Protein AF-A0A819G8G1-F1 (afdb_monomer_lite)

Sequence (90 aa):
MRYYTRHYVPLSDGIRQEFSQQERQSYYNVFDYSLRGLKLVENSSDLFVIYRTLSWEWSDSYVTMATLLQDYAPLSTMAQEDVEKDIKIS

Structure (mmCIF, N/CA/C/O backbone):
data_AF-A0A819G8G1-F1
#
_entry.id   AF-A0A819G8G1-F1
#
loop_
_atom_site.group_PDB
_atom_site.id
_atom_site.type_symbol
_atom_site.label_atom_id
_atom_site.label_alt_id
_atom_site.label_comp_id
_atom_site.label_asym_id
_atom_site.label_entity_id
_atom_site.label_seq_id
_atom_site.pdbx_PDB_ins_code
_atom_site.Cartn_x
_atom_site.Cartn_y
_atom_site.Cartn_z
_atom_site.occupancy
_atom_site.B_iso_or_equiv
_atom_site.auth_seq_id
_atom_site.auth_comp_id
_atom_site.auth_asym_id
_atom_site.auth_atom_id
_atom_site.pdbx_PDB_model_num
ATOM 1 N N . MET A 1 1 ? -8.306 8.302 -0.472 1.00 43.91 1 MET A N 1
ATOM 2 C CA . MET A 1 1 ? -8.262 8.412 -1.958 1.00 43.91 1 MET A CA 1
ATOM 3 C C . MET A 1 1 ? -7.496 9.646 -2.488 1.00 43.91 1 MET A C 1
ATOM 5 O O . MET A 1 1 ? -7.907 10.234 -3.482 1.00 43.91 1 MET A O 1
ATOM 9 N N . ARG A 1 2 ? -6.385 10.080 -1.857 1.00 46.97 2 ARG A N 1
ATOM 10 C CA . ARG A 1 2 ? -5.564 11.218 -2.359 1.00 46.97 2 ARG A CA 1
ATOM 11 C C . ARG A 1 2 ? -4.081 11.223 -1.945 1.00 46.97 2 ARG A C 1
ATOM 13 O O . ARG A 1 2 ? -3.346 12.092 -2.405 1.00 46.97 2 ARG A O 1
ATOM 20 N N . TYR A 1 3 ? -3.626 10.293 -1.101 1.00 45.84 3 TYR A N 1
ATOM 21 C CA . TYR A 1 3 ? -2.243 10.311 -0.603 1.00 45.84 3 TYR A CA 1
ATOM 22 C C . TYR A 1 3 ? -1.252 9.580 -1.530 1.00 45.84 3 TYR A C 1
ATOM 24 O O . TYR A 1 3 ? -0.128 10.050 -1.686 1.00 45.84 3 TYR A O 1
ATOM 32 N N . TYR A 1 4 ? -1.674 8.534 -2.254 1.00 47.12 4 TYR A N 1
ATOM 33 C CA . TYR A 1 4 ? -0.788 7.784 -3.169 1.00 47.12 4 TYR A CA 1
ATOM 34 C C . TYR A 1 4 ? -0.515 8.485 -4.498 1.00 47.12 4 TYR A C 1
ATOM 36 O O . TYR A 1 4 ? 0.551 8.309 -5.079 1.00 47.12 4 TYR A O 1
ATOM 44 N N . THR A 1 5 ? -1.412 9.372 -4.942 1.00 46.19 5 THR A N 1
ATOM 45 C CA . THR A 1 5 ? -1.200 10.206 -6.139 1.00 46.19 5 THR A CA 1
ATOM 46 C C . THR A 1 5 ? 0.034 11.106 -6.043 1.00 46.19 5 THR A C 1
ATOM 48 O O . THR A 1 5 ? 0.463 11.652 -7.053 1.00 46.19 5 THR A O 1
ATOM 51 N N . ARG A 1 6 ? 0.620 11.274 -4.848 1.00 46.53 6 ARG A N 1
ATOM 52 C CA . ARG A 1 6 ? 1.809 12.107 -4.634 1.00 46.53 6 ARG A CA 1
ATOM 53 C C . ARG A 1 6 ? 3.135 11.341 -4.675 1.00 46.53 6 ARG A C 1
ATOM 55 O O . ARG A 1 6 ? 4.173 11.986 -4.750 1.00 46.53 6 ARG A O 1
ATOM 62 N N . HIS A 1 7 ? 3.099 10.009 -4.664 1.00 48.41 7 HIS A N 1
ATOM 63 C CA . HIS A 1 7 ? 4.280 9.147 -4.811 1.00 48.41 7 HIS A CA 1
ATOM 64 C C . HIS A 1 7 ? 4.341 8.482 -6.193 1.00 48.41 7 HIS A C 1
ATOM 66 O O . HIS A 1 7 ? 5.004 7.464 -6.369 1.00 48.41 7 HIS A O 1
ATOM 72 N N . TYR A 1 8 ? 3.649 9.060 -7.180 1.00 54.53 8 TYR A N 1
ATOM 73 C CA . TYR A 1 8 ? 3.798 8.664 -8.572 1.00 54.53 8 TYR A CA 1
ATOM 74 C C . TYR A 1 8 ? 5.248 8.916 -8.998 1.00 54.53 8 TYR A C 1
ATOM 76 O O . TYR A 1 8 ? 5.738 10.045 -8.926 1.00 54.53 8 TYR A O 1
ATOM 84 N N . VAL A 1 9 ? 5.934 7.843 -9.385 1.00 57.69 9 VAL A N 1
ATOM 85 C CA . VAL A 1 9 ? 7.320 7.867 -9.861 1.00 57.69 9 VAL A CA 1
ATOM 86 C C . VAL A 1 9 ? 7.438 8.881 -10.991 1.00 57.69 9 VAL A C 1
ATOM 88 O O . VAL A 1 9 ? 6.598 8.860 -11.898 1.00 57.69 9 VAL A O 1
ATOM 91 N N . PRO A 1 10 ? 8.455 9.757 -10.984 1.00 53.16 10 PRO A N 1
ATOM 92 C CA . PRO A 1 10 ? 8.738 10.567 -12.152 1.00 53.16 10 PRO A CA 1
ATOM 93 C C . PRO A 1 10 ? 8.997 9.633 -13.337 1.00 53.16 10 PRO A C 1
ATOM 95 O O . PRO A 1 10 ? 9.890 8.789 -13.305 1.00 53.16 10 PRO A O 1
ATOM 98 N N . LEU A 1 11 ? 8.180 9.769 -14.378 1.00 54.56 11 LEU A N 1
ATOM 99 C CA . LEU A 1 11 ? 8.437 9.146 -15.667 1.00 54.56 11 LEU A CA 1
ATOM 100 C C . LEU A 1 11 ? 9.780 9.686 -16.172 1.00 54.56 11 LEU A C 1
ATOM 102 O O . LEU A 1 11 ? 9.890 10.884 -16.432 1.00 54.56 11 LEU A O 1
ATOM 106 N N . SER A 1 12 ? 10.788 8.829 -16.320 1.00 52.41 12 SER A N 1
ATOM 107 C CA . SER A 1 12 ? 11.973 9.195 -17.096 1.00 52.41 12 SER A CA 1
ATOM 108 C C . SER A 1 12 ? 11.628 8.941 -18.556 1.00 52.41 12 SER A C 1
ATOM 110 O O . SER A 1 12 ? 11.334 7.808 -18.927 1.00 52.41 12 SER A O 1
ATOM 112 N N . ASP A 1 13 ? 11.564 10.000 -19.361 1.00 59.59 13 ASP A N 1
ATOM 113 C CA . ASP A 1 13 ? 11.211 9.938 -20.788 1.00 59.59 13 ASP A CA 1
ATOM 114 C C . ASP A 1 13 ? 9.858 9.262 -21.097 1.00 59.59 13 ASP A C 1
ATOM 116 O O . ASP A 1 13 ? 9.649 8.702 -22.170 1.00 59.59 13 ASP A O 1
ATOM 120 N N . GLY A 1 14 ? 8.906 9.307 -20.156 1.00 64.00 14 GLY A N 1
ATOM 121 C CA . GLY A 1 14 ? 7.589 8.678 -20.323 1.00 64.00 14 GLY A CA 1
ATOM 122 C C . GLY A 1 14 ? 7.549 7.178 -20.004 1.00 64.00 14 GLY A C 1
ATOM 123 O O . GLY A 1 14 ? 6.484 6.574 -20.114 1.00 64.00 14 GLY A O 1
ATOM 124 N N . ILE A 1 15 ? 8.666 6.582 -19.572 1.00 65.00 15 ILE A N 1
ATOM 125 C CA . ILE A 1 15 ? 8.768 5.160 -19.230 1.00 65.00 15 ILE A CA 1
ATOM 126 C C . ILE A 1 15 ? 8.876 5.021 -17.708 1.00 65.00 15 ILE A C 1
ATOM 128 O O . ILE A 1 15 ? 9.686 5.687 -17.055 1.00 65.00 15 ILE A O 1
ATOM 132 N N . ARG A 1 16 ? 8.031 4.167 -17.118 1.00 71.25 16 ARG A N 1
ATOM 133 C CA . ARG A 1 16 ? 8.105 3.852 -15.687 1.00 71.25 16 ARG A CA 1
ATOM 134 C C . ARG A 1 16 ? 9.302 2.931 -15.429 1.00 71.25 16 ARG A C 1
ATOM 136 O O . ARG A 1 16 ? 9.441 1.901 -16.082 1.00 71.25 16 ARG A O 1
ATOM 143 N N . GLN A 1 17 ? 10.163 3.345 -14.504 1.00 73.81 17 GLN A N 1
ATOM 144 C CA . GLN A 1 17 ? 11.363 2.609 -14.108 1.00 73.81 17 GLN A CA 1
ATOM 145 C C . GLN A 1 17 ? 11.036 1.497 -13.098 1.00 73.81 17 GLN A C 1
ATOM 147 O O . GLN A 1 17 ? 9.906 1.402 -12.613 1.00 73.81 17 GLN A O 1
ATOM 152 N N . GLU A 1 18 ? 12.031 0.656 -12.806 1.00 81.62 18 GLU A N 1
ATOM 153 C CA . GLU A 1 18 ? 11.959 -0.366 -11.758 1.00 81.62 18 GLU A CA 1
ATOM 154 C C . GLU A 1 18 ? 11.492 0.223 -10.419 1.00 81.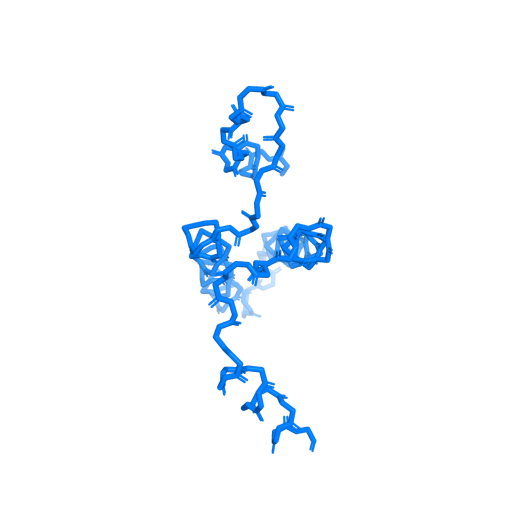62 18 GLU A C 1
ATOM 156 O O . GLU A 1 18 ? 11.774 1.378 -10.092 1.00 81.62 18 GLU A O 1
ATOM 161 N N . PHE A 1 19 ? 10.804 -0.595 -9.624 1.00 77.00 19 PHE A N 1
ATOM 162 C CA . PHE A 1 19 ? 10.329 -0.225 -8.302 1.00 77.00 19 PHE A CA 1
ATOM 163 C C . PHE A 1 19 ? 11.506 0.087 -7.375 1.00 77.00 19 PHE A C 1
ATOM 165 O O . PHE A 1 19 ? 12.235 -0.796 -6.917 1.00 77.00 19 PHE A O 1
ATOM 172 N N . SER A 1 20 ? 11.682 1.370 -7.091 1.00 78.12 20 SER A N 1
ATOM 173 C CA . SER A 1 20 ? 12.847 1.888 -6.390 1.00 78.12 20 SER A CA 1
ATOM 174 C C . SER A 1 20 ? 12.788 1.650 -4.879 1.00 78.12 20 SER A C 1
ATOM 176 O O . SER A 1 20 ? 11.729 1.517 -4.256 1.00 78.12 20 SER A O 1
ATOM 178 N N . GLN A 1 21 ? 13.959 1.689 -4.239 1.00 76.69 21 GLN A N 1
ATOM 179 C CA . GLN A 1 21 ? 14.063 1.636 -2.779 1.00 76.69 21 GLN A CA 1
ATOM 180 C C . GLN A 1 21 ? 13.339 2.816 -2.097 1.00 76.69 21 GLN A C 1
ATOM 182 O O . GLN A 1 21 ? 12.782 2.656 -1.012 1.00 76.69 21 GLN A O 1
ATOM 187 N N . GLN A 1 22 ? 13.304 3.994 -2.732 1.00 77.88 22 GLN A N 1
ATOM 188 C CA . GLN A 1 22 ? 12.627 5.184 -2.202 1.00 77.88 22 GLN A CA 1
ATOM 189 C C . GLN A 1 22 ? 11.097 5.040 -2.221 1.00 77.88 22 GLN A C 1
ATOM 191 O O . GLN A 1 22 ? 10.424 5.437 -1.263 1.00 77.88 22 GLN A O 1
ATOM 196 N N . GLU A 1 23 ? 10.540 4.426 -3.271 1.00 75.25 23 GLU A N 1
ATOM 197 C CA . GLU A 1 23 ? 9.119 4.064 -3.317 1.00 75.25 23 GLU A CA 1
ATOM 198 C C . GLU A 1 23 ? 8.793 3.047 -2.231 1.00 75.25 23 GLU A C 1
ATOM 200 O O . GLU A 1 23 ? 7.868 3.265 -1.448 1.00 75.25 23 GLU A O 1
ATOM 205 N N . ARG A 1 24 ? 9.600 1.984 -2.117 1.00 81.38 24 ARG A N 1
ATOM 206 C CA . ARG A 1 24 ? 9.449 0.966 -1.070 1.00 81.38 24 ARG A CA 1
ATOM 207 C C . ARG A 1 24 ? 9.406 1.593 0.325 1.00 81.38 24 ARG A C 1
ATOM 209 O O . ARG A 1 24 ? 8.522 1.272 1.115 1.00 81.38 24 ARG A O 1
ATOM 216 N N . GLN A 1 25 ? 10.312 2.529 0.611 1.00 79.94 25 GLN A N 1
ATOM 217 C CA . GLN A 1 25 ? 10.343 3.229 1.894 1.00 79.94 25 GLN A CA 1
ATOM 218 C C . GLN A 1 25 ? 9.097 4.098 2.120 1.00 79.94 25 GLN A C 1
ATOM 220 O O . GLN A 1 25 ? 8.602 4.182 3.242 1.00 79.94 25 GLN A O 1
ATOM 225 N N . SER A 1 26 ? 8.563 4.723 1.069 1.00 80.94 26 SER A N 1
ATOM 226 C CA . SER A 1 26 ? 7.330 5.515 1.161 1.00 80.94 26 SER A CA 1
ATOM 227 C C . SER A 1 26 ? 6.128 4.640 1.530 1.00 80.94 26 SER A C 1
ATOM 229 O O . SER A 1 26 ? 5.360 5.014 2.416 1.00 80.94 26 SER A O 1
ATOM 231 N N . TYR A 1 27 ? 6.009 3.449 0.931 1.00 81.00 27 TYR A N 1
ATOM 232 C CA . TYR A 1 27 ? 4.980 2.472 1.308 1.00 81.00 27 TYR A CA 1
ATOM 233 C C . TYR A 1 27 ? 5.157 1.970 2.742 1.00 81.00 27 TYR A C 1
ATOM 235 O O . TYR A 1 27 ? 4.184 1.953 3.493 1.00 81.00 27 TYR A O 1
ATOM 243 N N . TYR A 1 28 ? 6.387 1.661 3.171 1.00 84.31 28 TYR A N 1
ATOM 244 C CA . TYR A 1 28 ? 6.644 1.288 4.566 1.00 84.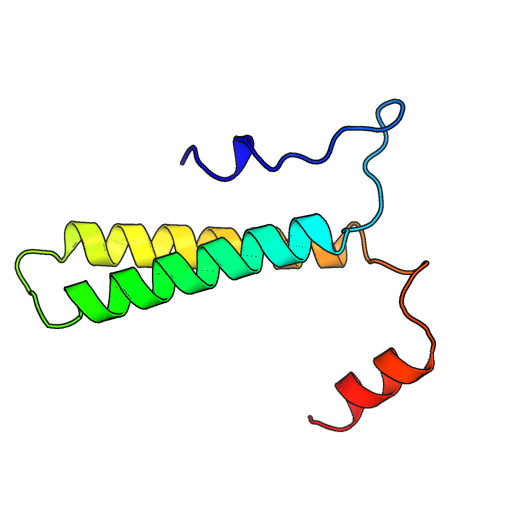31 28 TYR A CA 1
ATOM 245 C C . TYR A 1 28 ? 6.238 2.378 5.554 1.00 84.31 28 TYR A C 1
ATOM 247 O O . TYR A 1 28 ? 5.620 2.076 6.571 1.00 84.31 28 TYR A O 1
ATOM 255 N N . ASN A 1 29 ? 6.498 3.646 5.236 1.00 85.25 29 ASN A N 1
ATOM 256 C CA . ASN A 1 29 ? 6.057 4.749 6.083 1.00 85.25 29 ASN A CA 1
ATOM 257 C C . ASN A 1 29 ? 4.526 4.778 6.195 1.00 85.25 29 ASN A C 1
ATOM 259 O O . ASN A 1 29 ? 3.999 4.926 7.296 1.00 85.25 29 ASN A O 1
ATOM 263 N N . VAL A 1 30 ? 3.800 4.599 5.084 1.00 83.44 30 VAL A N 1
ATOM 264 C CA . VAL A 1 30 ? 2.330 4.522 5.118 1.00 83.44 30 VAL A CA 1
ATOM 265 C C . VAL A 1 30 ? 1.862 3.341 5.966 1.00 83.44 30 VAL A C 1
ATOM 267 O O . VAL A 1 30 ? 0.961 3.509 6.785 1.00 83.44 30 VAL A O 1
ATOM 270 N N . PHE A 1 31 ? 2.487 2.171 5.834 1.00 84.56 31 PHE A N 1
ATOM 271 C CA . PHE A 1 31 ? 2.151 1.012 6.657 1.00 84.56 31 PHE A CA 1
ATOM 272 C C . PHE A 1 31 ? 2.368 1.277 8.146 1.00 84.56 31 PHE A C 1
ATOM 274 O O . PHE A 1 31 ? 1.480 0.982 8.945 1.00 84.56 31 PHE A O 1
ATOM 281 N N . ASP A 1 32 ? 3.489 1.892 8.513 1.00 86.00 32 ASP A N 1
ATOM 282 C CA . ASP A 1 32 ? 3.804 2.250 9.893 1.00 86.00 32 ASP A CA 1
ATOM 283 C C . ASP A 1 32 ? 2.802 3.249 10.474 1.00 86.00 32 ASP A C 1
ATOM 285 O O . ASP A 1 32 ? 2.317 3.066 11.595 1.00 86.00 32 ASP A O 1
ATOM 289 N N . TYR A 1 33 ? 2.463 4.303 9.728 1.00 85.06 33 TYR A N 1
ATOM 290 C CA . TYR A 1 33 ? 1.486 5.295 10.175 1.00 85.06 33 TYR A CA 1
ATOM 291 C C . TYR A 1 33 ? 0.086 4.695 10.302 1.00 85.06 33 TYR A C 1
ATOM 293 O O . TYR A 1 33 ? -0.577 4.918 11.317 1.00 85.06 33 TYR A O 1
ATOM 301 N N . SER A 1 34 ? -0.342 3.894 9.324 1.00 83.94 34 SER A N 1
ATOM 302 C CA . SER A 1 34 ? -1.637 3.215 9.354 1.00 83.94 34 SER A CA 1
ATOM 303 C C . SER A 1 34 ? -1.721 2.217 10.508 1.00 83.94 34 SER A C 1
ATOM 305 O O . SER A 1 34 ? -2.717 2.210 11.225 1.00 83.94 34 SER A O 1
ATOM 307 N N . LEU A 1 35 ? -0.662 1.444 10.772 1.00 86.31 35 LEU A N 1
ATOM 308 C CA . LEU A 1 35 ? -0.617 0.497 11.889 1.00 86.31 35 LEU A CA 1
ATOM 309 C C . LEU A 1 35 ? -0.655 1.206 13.249 1.00 86.31 35 LEU A C 1
ATOM 311 O O . LEU A 1 35 ? -1.366 0.771 14.155 1.00 86.31 35 LEU A O 1
ATOM 315 N N . ARG A 1 36 ? 0.085 2.311 13.406 1.00 87.94 36 ARG A N 1
ATOM 316 C CA . ARG A 1 36 ? 0.030 3.137 14.626 1.00 87.94 36 ARG A CA 1
ATOM 317 C C . ARG A 1 36 ? -1.358 3.738 14.822 1.00 87.94 36 ARG A C 1
ATOM 319 O O . ARG A 1 36 ? -1.870 3.704 15.935 1.00 87.94 36 ARG A O 1
ATOM 326 N N . GLY A 1 37 ? -1.972 4.239 13.750 1.00 85.81 37 GLY A N 1
ATOM 327 C CA . GLY A 1 37 ? -3.342 4.739 13.767 1.00 85.81 37 GLY A CA 1
ATOM 328 C C . GLY A 1 37 ? -4.322 3.658 14.213 1.00 85.81 37 GLY A C 1
ATOM 329 O O . GLY A 1 37 ? -5.051 3.873 15.173 1.00 85.81 37 GLY A O 1
ATOM 330 N N . LEU A 1 38 ? -4.271 2.476 13.592 1.00 86.00 38 LEU A N 1
ATOM 331 C CA . LEU A 1 38 ? -5.132 1.341 13.928 1.00 86.00 38 LEU A CA 1
ATOM 332 C C . LEU A 1 38 ? -5.019 0.948 15.405 1.00 86.00 38 LEU A C 1
ATOM 334 O O . LEU A 1 38 ? -6.049 0.803 16.052 1.00 86.00 38 LEU A O 1
ATOM 338 N N . LYS A 1 39 ? -3.806 0.886 15.970 1.00 86.56 39 LYS A N 1
ATOM 339 C CA . LYS A 1 39 ? -3.597 0.622 17.409 1.00 86.56 39 LYS A CA 1
ATOM 340 C C . LYS A 1 39 ? -4.235 1.674 18.323 1.00 86.56 39 LYS A C 1
ATOM 342 O O . LYS A 1 39 ? -4.686 1.343 19.414 1.00 86.56 39 LYS A O 1
ATOM 347 N N . LEU A 1 40 ? -4.269 2.941 17.904 1.00 84.56 40 LEU A N 1
ATOM 348 C CA . LEU A 1 40 ? -4.890 4.019 18.683 1.00 84.56 40 LEU A CA 1
ATOM 349 C C . LEU A 1 40 ? -6.422 3.946 18.663 1.00 84.56 40 LEU A C 1
ATOM 351 O O . LEU A 1 40 ? -7.055 4.342 19.639 1.00 84.56 40 LEU A O 1
ATOM 355 N N . VAL A 1 41 ? -7.016 3.443 17.575 1.00 85.88 41 VAL A N 1
ATOM 356 C CA . VAL A 1 41 ? -8.478 3.302 17.442 1.00 85.88 41 VAL A CA 1
ATOM 357 C C . VAL A 1 41 ? -9.018 1.910 17.776 1.00 85.88 41 VAL A C 1
ATOM 359 O O . VAL A 1 41 ? -10.227 1.774 17.922 1.00 85.88 41 VAL A O 1
ATOM 362 N N . GLU A 1 42 ? -8.162 0.903 17.967 1.00 78.44 42 GLU A N 1
ATOM 363 C CA . GLU A 1 42 ? -8.540 -0.503 18.207 1.00 78.44 42 GLU A CA 1
ATOM 364 C C . GLU A 1 42 ? -9.524 -0.686 19.377 1.00 78.44 42 GLU A C 1
ATOM 366 O O . GLU A 1 42 ? -10.413 -1.530 19.313 1.00 78.44 42 GLU A O 1
ATOM 371 N N . ASN A 1 43 ? -9.423 0.155 20.411 1.00 75.50 43 ASN A N 1
ATOM 372 C CA . ASN A 1 43 ? -10.257 0.071 21.615 1.00 75.50 43 ASN A CA 1
ATOM 373 C C . ASN A 1 43 ? -11.404 1.096 21.660 1.00 75.50 43 ASN A C 1
ATOM 375 O O . ASN A 1 43 ? -12.124 1.168 22.656 1.00 75.50 43 ASN A O 1
ATOM 379 N N . SER A 1 44 ? -11.577 1.915 20.618 1.00 78.69 44 SER A N 1
ATOM 380 C CA . SER A 1 44 ? -12.584 2.977 20.597 1.00 78.69 44 SER A CA 1
ATOM 381 C C . SER A 1 44 ? -13.703 2.649 19.612 1.00 78.69 44 SER A C 1
ATOM 383 O O . SER A 1 44 ? -13.578 2.848 18.404 1.00 78.69 44 SER A O 1
ATOM 385 N N . SER A 1 45 ? -14.829 2.167 20.146 1.00 74.06 45 SER A N 1
ATOM 386 C CA . SER A 1 45 ? -16.033 1.875 19.351 1.00 74.06 45 SER A CA 1
ATOM 387 C C . SER A 1 45 ? -16.595 3.112 18.629 1.00 74.06 45 SER A C 1
ATOM 389 O O . SER A 1 45 ? -17.112 2.992 17.518 1.00 74.06 45 SER A O 1
ATOM 391 N N . ASP A 1 46 ? -16.384 4.307 19.190 1.00 81.88 46 ASP A N 1
ATOM 392 C CA . ASP A 1 46 ? -16.792 5.591 18.604 1.00 81.88 46 ASP A CA 1
ATOM 393 C C . ASP A 1 46 ? -15.987 5.971 17.348 1.00 81.88 46 ASP A C 1
ATOM 395 O O . ASP A 1 46 ? -16.414 6.806 16.550 1.00 81.88 46 ASP A O 1
ATOM 399 N N . LEU A 1 47 ? -14.824 5.345 17.133 1.00 85.06 47 LEU A N 1
ATOM 400 C CA . LEU A 1 47 ? -13.904 5.665 16.038 1.00 85.06 47 LEU A CA 1
ATOM 401 C C . LEU A 1 47 ? -13.929 4.619 14.913 1.00 85.06 47 LEU A C 1
ATOM 403 O O . LEU A 1 47 ? -13.026 4.583 14.075 1.00 85.06 47 LEU A O 1
ATOM 407 N N . PHE A 1 48 ? -14.997 3.817 14.821 1.00 83.25 48 PHE A N 1
ATOM 408 C CA . PHE A 1 48 ? -15.162 2.775 13.797 1.00 83.25 48 PHE A CA 1
ATOM 409 C C . PHE A 1 48 ? -14.979 3.284 12.356 1.00 83.25 48 PHE A C 1
ATOM 411 O O . PHE A 1 48 ? -14.375 2.611 11.521 1.00 83.25 48 PHE A O 1
ATOM 418 N N . VAL A 1 49 ? -15.457 4.494 12.045 1.00 86.75 49 VAL A N 1
ATOM 419 C CA . VAL A 1 49 ? -15.287 5.096 10.709 1.00 86.75 49 VAL A CA 1
ATOM 420 C C . VAL A 1 49 ? -13.810 5.348 10.399 1.00 86.75 49 VAL A C 1
ATOM 422 O O . VAL A 1 49 ? -13.373 5.113 9.270 1.00 86.75 49 VAL A O 1
ATOM 425 N N . ILE A 1 50 ? -13.035 5.785 11.394 1.00 85.31 50 ILE A N 1
ATOM 426 C CA . ILE A 1 50 ? -11.594 6.023 11.263 1.00 85.31 50 ILE A CA 1
ATOM 427 C C . ILE A 1 50 ? -10.866 4.691 11.112 1.00 85.31 50 ILE A C 1
ATOM 429 O O . ILE A 1 50 ? -10.077 4.548 10.183 1.00 85.31 50 ILE A O 1
ATOM 433 N N . TYR A 1 51 ? -11.189 3.703 11.951 1.00 86.12 51 TYR A N 1
ATOM 434 C CA . TYR A 1 51 ? -10.654 2.345 11.843 1.00 86.12 51 TYR A CA 1
ATOM 435 C C . TYR A 1 51 ? -10.868 1.772 10.438 1.00 86.12 51 TYR A C 1
ATOM 437 O O . TYR A 1 51 ? -9.904 1.434 9.759 1.00 86.12 51 TYR A O 1
ATOM 445 N N . ARG A 1 52 ? -12.114 1.770 9.944 1.00 86.62 52 ARG A N 1
ATOM 446 C CA . ARG A 1 52 ? -12.452 1.268 8.604 1.00 86.62 52 ARG A CA 1
ATOM 447 C C . ARG A 1 52 ? -11.686 2.000 7.502 1.00 86.62 52 ARG A C 1
ATOM 449 O O . ARG A 1 52 ? -11.248 1.374 6.543 1.00 86.62 52 ARG A O 1
ATOM 456 N N . THR A 1 53 ? -11.535 3.318 7.631 1.00 87.50 53 THR A N 1
ATOM 457 C CA . THR A 1 53 ? -10.798 4.133 6.655 1.00 87.50 53 THR A CA 1
ATOM 458 C C . THR A 1 53 ? -9.312 3.783 6.655 1.00 87.50 53 THR A C 1
ATOM 460 O O . THR A 1 53 ? -8.738 3.592 5.588 1.00 87.50 53 THR A O 1
ATOM 463 N N . LEU A 1 54 ? -8.695 3.643 7.831 1.00 85.81 54 LEU A N 1
ATOM 464 C CA . LEU A 1 54 ? -7.292 3.250 7.956 1.00 85.81 54 LEU A CA 1
ATOM 465 C C . LEU A 1 54 ? -7.050 1.832 7.437 1.00 85.81 54 LEU A C 1
ATOM 467 O O . LEU A 1 54 ? -6.089 1.619 6.705 1.00 85.81 54 LEU A O 1
ATOM 471 N N . SER A 1 55 ? -7.929 0.879 7.758 1.00 86.62 55 SER A 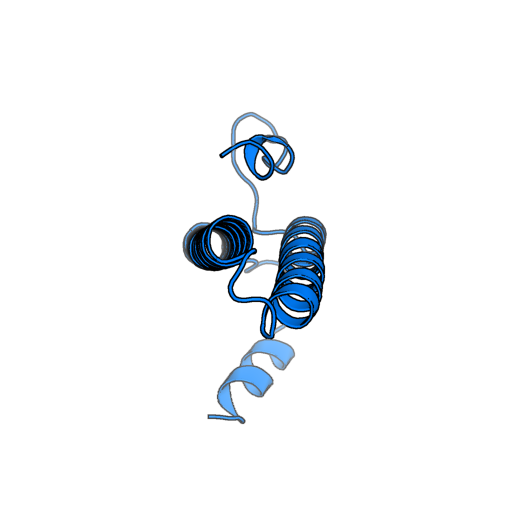N 1
ATOM 472 C CA . SER A 1 55 ? -7.851 -0.485 7.228 1.00 86.62 55 SER A CA 1
ATOM 473 C C . SER A 1 55 ? -7.937 -0.497 5.702 1.00 86.62 55 SER A C 1
ATOM 475 O O . SER A 1 55 ? -7.140 -1.171 5.059 1.00 86.62 55 SER A O 1
ATOM 477 N N . TRP A 1 56 ? -8.853 0.284 5.120 1.00 86.06 56 TRP A N 1
ATOM 478 C CA . TRP A 1 56 ? -8.989 0.396 3.668 1.00 86.06 56 TRP A CA 1
ATOM 479 C C . TRP A 1 56 ? -7.729 0.965 3.012 1.00 86.06 56 TRP A C 1
ATOM 481 O O . TRP A 1 56 ? -7.191 0.369 2.084 1.00 86.06 56 TRP A O 1
ATOM 491 N N . GLU A 1 57 ? -7.233 2.098 3.509 1.00 84.62 57 GLU A N 1
ATOM 492 C CA . GLU A 1 57 ? -6.041 2.755 2.959 1.00 84.62 57 GLU A CA 1
ATOM 493 C C . GLU A 1 57 ? -4.783 1.877 3.124 1.00 84.62 57 GLU A C 1
ATOM 495 O O . GLU A 1 57 ? -3.908 1.870 2.257 1.00 84.62 57 GLU A O 1
ATOM 500 N N . TRP A 1 58 ? -4.706 1.078 4.194 1.00 84.81 58 TRP A N 1
ATOM 501 C CA . TRP A 1 58 ? -3.634 0.106 4.409 1.00 84.81 58 TRP A CA 1
ATOM 502 C C . TRP A 1 58 ? -3.677 -1.046 3.397 1.00 84.81 58 TRP A C 1
ATOM 504 O O . TRP A 1 58 ? -2.655 -1.365 2.790 1.00 84.81 58 TRP A O 1
ATOM 514 N N . SER A 1 59 ? -4.853 -1.636 3.166 1.00 87.50 59 SER A N 1
ATOM 515 C CA . SER A 1 59 ? -5.032 -2.686 2.156 1.00 87.50 59 SER A CA 1
ATOM 516 C C . SER A 1 59 ? -4.748 -2.179 0.740 1.00 87.50 59 SER A C 1
ATOM 518 O O . SER A 1 59 ? -4.047 -2.850 -0.014 1.00 87.50 59 SER A O 1
ATOM 520 N N . ASP A 1 60 ? -5.229 -0.983 0.397 1.00 85.25 60 ASP A N 1
ATOM 521 C CA . ASP A 1 60 ? -5.005 -0.348 -0.909 1.00 85.25 60 ASP A CA 1
ATOM 522 C C . ASP A 1 60 ? -3.509 -0.105 -1.174 1.00 85.25 60 ASP A C 1
ATOM 524 O O . ASP A 1 60 ? -2.990 -0.438 -2.243 1.00 85.25 60 ASP A O 1
ATOM 528 N N . SER A 1 61 ? -2.780 0.371 -0.157 1.00 85.88 61 SER A N 1
ATOM 529 C CA . SER A 1 61 ? -1.319 0.518 -0.208 1.00 85.88 61 SER A CA 1
ATOM 530 C C . SER A 1 61 ? -0.603 -0.802 -0.488 1.00 85.88 61 SER A C 1
ATOM 532 O O . SER A 1 61 ? 0.319 -0.839 -1.302 1.00 85.88 61 SER A O 1
ATOM 534 N N . TYR A 1 62 ? -1.016 -1.884 0.179 1.00 84.12 62 TYR A N 1
ATOM 535 C CA . TYR A 1 62 ? -0.413 -3.209 0.013 1.00 84.12 62 TYR A CA 1
ATOM 536 C C . TYR A 1 62 ? -0.623 -3.757 -1.392 1.00 84.12 62 TYR A C 1
ATOM 538 O O . TYR A 1 62 ? 0.333 -4.195 -2.030 1.00 84.12 62 TYR A O 1
ATOM 546 N N . VAL A 1 63 ? -1.862 -3.700 -1.882 1.00 85.06 63 VAL A N 1
ATOM 547 C CA . VAL A 1 63 ? -2.206 -4.163 -3.231 1.00 85.06 63 VAL A CA 1
ATOM 548 C C . VAL A 1 63 ? -1.453 -3.352 -4.279 1.00 85.06 63 VAL A C 1
ATOM 550 O O . VAL A 1 63 ? -0.892 -3.922 -5.216 1.00 85.06 63 VAL A O 1
ATOM 553 N N . THR A 1 64 ? -1.372 -2.034 -4.093 1.00 85.69 64 THR A N 1
ATOM 554 C CA . THR A 1 64 ? -0.618 -1.163 -4.994 1.00 85.69 64 THR A CA 1
ATOM 555 C C . THR A 1 64 ? 0.857 -1.549 -4.995 1.00 85.69 64 THR A C 1
ATOM 557 O O . THR A 1 64 ? 1.389 -1.867 -6.051 1.00 85.69 64 THR A O 1
ATOM 560 N N . MET A 1 65 ? 1.515 -1.611 -3.834 1.00 84.00 65 MET A N 1
ATOM 561 C CA . MET A 1 65 ? 2.931 -1.985 -3.747 1.00 84.00 65 MET A CA 1
ATOM 562 C C . MET A 1 65 ? 3.216 -3.358 -4.371 1.00 84.00 65 MET A C 1
ATOM 564 O O . MET A 1 65 ? 4.194 -3.493 -5.103 1.00 84.00 65 MET A O 1
ATOM 568 N N . ALA A 1 66 ? 2.358 -4.354 -4.131 1.00 81.69 66 ALA A N 1
ATOM 569 C CA . ALA A 1 66 ? 2.486 -5.680 -4.732 1.00 81.69 66 ALA A CA 1
ATOM 570 C C . ALA A 1 66 ? 2.397 -5.627 -6.265 1.00 81.69 66 ALA A C 1
ATOM 572 O O . ALA A 1 66 ? 3.233 -6.213 -6.949 1.00 81.69 66 ALA A O 1
ATOM 573 N N . THR A 1 67 ? 1.444 -4.861 -6.803 1.00 85.31 67 THR A N 1
ATOM 574 C CA . THR A 1 67 ? 1.291 -4.664 -8.254 1.00 85.31 67 THR A CA 1
ATOM 575 C C . THR A 1 67 ? 2.521 -3.971 -8.845 1.00 85.31 67 THR A C 1
ATOM 577 O O . THR A 1 67 ? 3.045 -4.396 -9.868 1.00 85.31 67 THR A O 1
ATOM 580 N N . LEU A 1 68 ? 3.059 -2.948 -8.168 1.00 82.31 68 LEU A N 1
ATOM 581 C CA . LEU A 1 68 ? 4.264 -2.253 -8.631 1.00 82.31 68 LEU A CA 1
ATOM 582 C C . LEU A 1 68 ? 5.506 -3.155 -8.601 1.00 82.31 68 LEU A C 1
ATOM 584 O O . LEU A 1 68 ? 6.334 -3.044 -9.500 1.00 82.31 68 LEU A O 1
ATOM 588 N N . LEU A 1 69 ? 5.634 -4.025 -7.595 1.00 80.44 69 LEU A N 1
ATOM 589 C CA . LEU A 1 69 ? 6.708 -5.019 -7.505 1.00 80.44 69 LEU A CA 1
ATOM 590 C C . LEU A 1 69 ? 6.596 -6.097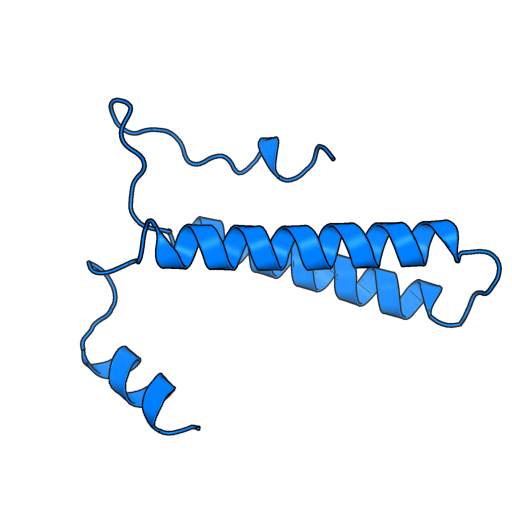 -8.587 1.00 80.44 69 LEU A C 1
ATOM 592 O O . LEU A 1 69 ? 7.621 -6.570 -9.064 1.00 80.44 69 LEU A O 1
ATOM 596 N N . GLN A 1 70 ? 5.376 -6.477 -8.967 1.00 80.50 70 GLN A N 1
ATOM 597 C CA . GLN A 1 70 ? 5.137 -7.442 -10.035 1.00 80.50 70 GLN A CA 1
ATOM 598 C C . GLN A 1 70 ? 5.442 -6.844 -11.413 1.00 80.50 70 GLN A C 1
ATOM 600 O O . GLN A 1 70 ? 6.180 -7.441 -12.193 1.00 80.50 70 GLN A O 1
ATOM 605 N N . ASP A 1 71 ? 4.894 -5.665 -11.705 1.00 82.00 71 ASP A N 1
ATOM 606 C CA . ASP A 1 71 ? 4.980 -5.054 -13.035 1.00 82.00 71 ASP A CA 1
ATOM 607 C C . ASP A 1 71 ? 6.351 -4.403 -13.296 1.00 82.00 71 ASP A C 1
ATOM 609 O O . ASP A 1 71 ? 6.767 -4.258 -14.445 1.00 82.00 71 ASP A O 1
ATOM 613 N N . TYR A 1 72 ? 7.059 -4.000 -12.235 1.00 80.50 72 TYR A N 1
ATOM 614 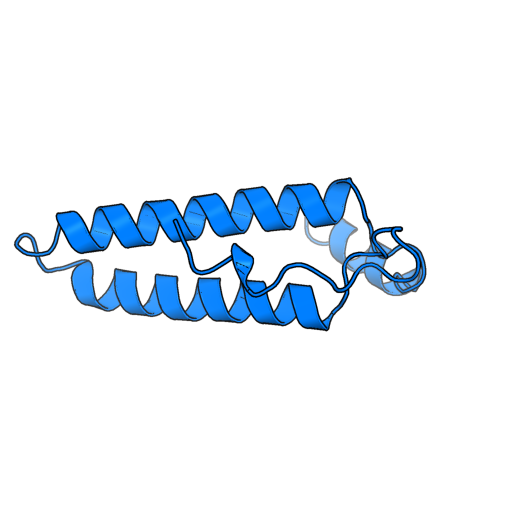C CA . TYR A 1 72 ? 8.324 -3.262 -12.305 1.00 80.50 72 TYR A CA 1
ATOM 615 C C . TYR A 1 72 ? 9.317 -3.810 -11.283 1.00 80.50 72 TYR A C 1
ATOM 617 O O . TYR A 1 72 ? 9.877 -3.072 -10.471 1.00 80.50 72 TYR A O 1
ATOM 625 N N . ALA A 1 73 ? 9.509 -5.127 -11.298 1.00 76.81 73 ALA A N 1
ATOM 626 C CA . ALA A 1 73 ? 10.435 -5.801 -10.401 1.00 76.81 73 ALA A CA 1
ATOM 627 C C . ALA A 1 73 ? 11.843 -5.168 -10.474 1.00 76.81 73 ALA A C 1
ATOM 629 O O . ALA A 1 73 ? 12.322 -4.874 -11.572 1.00 76.81 73 ALA A O 1
ATOM 630 N N . PRO A 1 74 ? 12.524 -4.962 -9.333 1.00 68.31 74 PRO A N 1
ATOM 631 C CA . PRO A 1 74 ? 13.853 -4.358 -9.285 1.00 68.31 74 PRO A CA 1
ATOM 632 C C . PRO A 1 74 ? 14.952 -5.357 -9.684 1.00 68.31 74 PRO A C 1
ATOM 634 O O . PRO A 1 74 ? 15.824 -5.713 -8.887 1.00 68.31 74 PRO A O 1
ATOM 637 N N . LEU A 1 75 ? 14.887 -5.831 -10.930 1.00 65.81 75 LEU A N 1
ATOM 638 C CA . LEU A 1 75 ? 15.772 -6.848 -11.500 1.00 65.81 75 LEU A CA 1
ATOM 639 C C . LEU A 1 75 ? 17.232 -6.378 -11.556 1.00 65.81 75 LEU A C 1
ATOM 641 O O . LEU A 1 75 ? 18.135 -7.197 -11.412 1.00 65.81 75 LEU A O 1
ATOM 645 N N . SER A 1 76 ? 17.477 -5.071 -11.699 1.00 61.16 76 SER A N 1
ATOM 646 C CA . SER A 1 76 ? 18.828 -4.501 -11.721 1.00 61.16 76 SER A CA 1
ATOM 647 C C . SER A 1 76 ? 19.509 -4.445 -10.346 1.00 61.16 76 SER A C 1
ATOM 649 O O . SER A 1 76 ? 20.724 -4.247 -10.291 1.00 61.16 76 SER A O 1
ATOM 651 N N . THR A 1 77 ? 18.764 -4.567 -9.240 1.00 54.34 77 THR A N 1
ATOM 652 C CA . THR A 1 77 ? 19.302 -4.418 -7.867 1.00 54.34 77 THR A CA 1
ATOM 653 C C . THR A 1 77 ? 19.184 -5.672 -7.007 1.00 54.34 77 THR A C 1
ATOM 655 O O . THR A 1 77 ? 19.774 -5.717 -5.929 1.00 54.34 77 THR A O 1
ATOM 658 N N . MET A 1 78 ? 18.484 -6.711 -7.473 1.00 53.47 78 MET A N 1
ATOM 659 C CA . MET A 1 78 ? 18.512 -8.028 -6.837 1.00 53.47 78 MET A CA 1
ATOM 660 C C . MET A 1 78 ? 19.851 -8.702 -7.151 1.00 53.47 78 MET A C 1
ATOM 662 O O . MET A 1 78 ? 19.975 -9.486 -8.090 1.00 53.47 78 MET A O 1
ATOM 666 N N . ALA A 1 79 ? 20.883 -8.378 -6.365 1.00 55.00 79 ALA A N 1
ATOM 667 C CA . ALA A 1 79 ? 22.076 -9.207 -6.296 1.00 55.00 79 ALA A CA 1
ATOM 668 C C . ALA A 1 79 ? 21.628 -10.631 -5.939 1.00 55.00 79 ALA A C 1
ATOM 670 O O . ALA A 1 79 ? 20.823 -10.826 -5.029 1.00 55.00 79 ALA A O 1
ATOM 671 N N . GLN A 1 80 ? 22.128 -11.617 -6.680 1.00 53.88 80 GLN A N 1
ATOM 672 C CA . GLN A 1 80 ? 21.720 -13.023 -6.612 1.00 53.88 80 GLN A CA 1
ATOM 673 C C . GLN A 1 80 ? 21.661 -13.591 -5.172 1.00 53.88 80 GLN A C 1
ATOM 675 O O . GLN A 1 80 ? 20.867 -14.485 -4.898 1.00 53.88 80 GLN A O 1
ATOM 680 N N . GLU A 1 81 ? 22.431 -13.025 -4.237 1.00 53.44 81 GLU A N 1
ATOM 681 C CA . GLU A 1 81 ? 22.456 -13.392 -2.814 1.00 53.44 81 GLU A CA 1
ATOM 682 C C . GLU A 1 81 ? 21.186 -13.037 -2.012 1.00 53.44 81 GLU A C 1
ATOM 684 O O . GLU A 1 81 ? 20.853 -13.759 -1.070 1.00 53.44 81 GLU A O 1
ATOM 689 N N . ASP A 1 82 ? 20.457 -11.968 -2.353 1.00 53.06 82 ASP A N 1
ATOM 690 C CA . ASP A 1 82 ? 19.235 -11.583 -1.619 1.00 53.06 82 ASP A CA 1
ATOM 691 C C . ASP A 1 82 ? 18.018 -12.417 -2.052 1.00 53.06 82 ASP A C 1
ATOM 693 O O . ASP A 1 82 ? 17.119 -12.671 -1.251 1.00 53.06 82 ASP A O 1
ATOM 697 N N . VAL A 1 83 ? 18.039 -12.949 -3.279 1.00 52.59 83 VAL A N 1
ATOM 698 C CA . VAL A 1 83 ? 17.016 -13.875 -3.799 1.00 52.59 83 VAL A CA 1
ATOM 699 C C . VAL A 1 83 ? 17.017 -15.197 -3.025 1.00 52.59 83 VAL A C 1
ATOM 701 O O . VAL A 1 83 ? 15.967 -15.784 -2.774 1.00 52.59 83 VAL A O 1
ATOM 704 N N . GLU A 1 84 ? 18.192 -15.669 -2.601 1.00 49.72 84 GLU A N 1
ATOM 705 C CA . GLU A 1 84 ? 18.319 -16.940 -1.881 1.00 49.72 84 GLU A CA 1
ATOM 706 C C . GLU A 1 84 ? 17.870 -16.870 -0.414 1.00 49.72 84 GLU A C 1
ATOM 708 O O . GLU A 1 84 ? 17.532 -17.905 0.169 1.00 49.72 84 GLU A O 1
ATOM 713 N N . LYS A 1 85 ? 17.854 -15.682 0.204 1.00 53.41 85 LYS A N 1
ATOM 714 C CA . LYS A 1 85 ? 17.390 -15.519 1.593 1.00 53.41 85 LYS A CA 1
ATOM 715 C C . LYS A 1 85 ? 15.869 -15.544 1.697 1.00 53.41 85 LYS A C 1
ATOM 717 O O . LYS A 1 85 ? 15.359 -16.174 2.621 1.00 53.41 85 LYS A O 1
ATOM 722 N N . ASP A 1 86 ? 15.170 -14.963 0.725 1.00 51.31 86 ASP A N 1
ATOM 723 C CA . ASP A 1 86 ? 13.702 -14.978 0.683 1.00 51.31 86 ASP A CA 1
ATOM 724 C C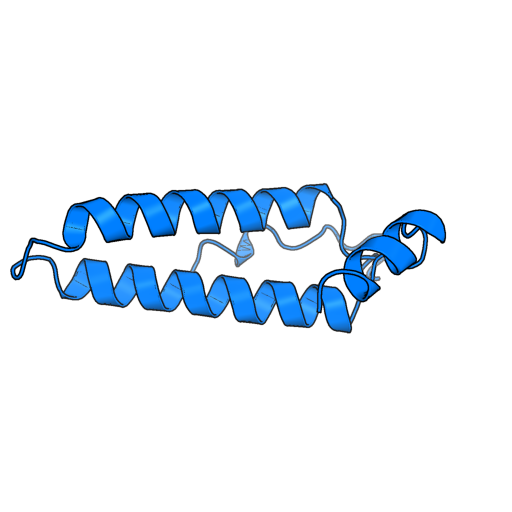 . ASP A 1 86 ? 13.132 -16.384 0.407 1.00 51.31 86 ASP A C 1
ATOM 726 O O . ASP A 1 86 ? 12.010 -16.681 0.803 1.00 51.31 86 ASP A O 1
ATOM 730 N N . ILE A 1 87 ? 13.912 -17.293 -0.197 1.00 52.41 87 ILE A N 1
ATOM 731 C CA . ILE A 1 87 ? 13.497 -18.690 -0.439 1.00 52.41 87 ILE A CA 1
ATOM 732 C C . ILE A 1 87 ? 13.757 -19.592 0.782 1.00 52.41 87 ILE A C 1
ATOM 734 O O . ILE A 1 87 ? 13.087 -20.608 0.959 1.00 52.41 87 ILE A O 1
ATOM 738 N N . LYS A 1 88 ? 14.723 -19.251 1.645 1.00 43.81 88 LYS A N 1
ATOM 739 C CA . LYS A 1 88 ? 15.120 -20.105 2.783 1.00 43.81 88 LYS A CA 1
ATOM 740 C C . LYS A 1 88 ? 14.274 -19.922 4.045 1.00 43.81 88 LYS A C 1
ATOM 742 O O . LYS A 1 88 ? 14.466 -20.678 4.995 1.00 43.81 88 LYS A O 1
ATOM 747 N N . ILE A 1 89 ? 13.354 -18.959 4.068 1.00 47.53 89 ILE A N 1
ATOM 748 C CA . ILE A 1 89 ? 12.374 -18.792 5.149 1.00 47.53 89 ILE A CA 1
ATOM 749 C C . ILE A 1 89 ? 10.966 -18.900 4.548 1.00 47.53 89 ILE A C 1
ATOM 751 O O . ILE A 1 89 ? 10.201 -17.940 4.535 1.00 47.53 89 ILE A O 1
ATOM 755 N N . SER A 1 90 ? 10.639 -20.083 4.028 1.00 42.03 90 SER A N 1
ATOM 756 C CA . SER A 1 90 ? 9.265 -20.514 3.759 1.00 42.03 90 SER A CA 1
ATOM 757 C C . SER A 1 90 ? 9.046 -21.928 4.275 1.00 42.03 90 SER A C 1
ATOM 759 O O . SER A 1 90 ? 10.037 -22.681 4.403 1.00 42.03 90 SER A O 1
#

Radius of gyration: 16.26 Å; chains: 1; bounding box: 39×33×42 Å

pLDDT: mean 72.13, std 15.05, range [42.03, 87.94]

Foldseek 3Di:
DPDVVVVPDPDDVPHDAADDPVNVVVLVVLLVVLVVQLVVCVPPPVCVVVNVVSVVSNVVSVVVVVVSCVVRPPPVPPDVVVVVVVVVPD

Secondary structure (DSSP, 8-state):
--SGGGSPPP-BTTBPPP--HHHHHHHHHHHHHHHHHHHHHTT-GGGHHHHHHHHHHHHHHHHHHHHHHHHT--TTT--HHHHHHHHS--